Protein AF-A0A8S3CEP0-F1 (afdb_monomer)

pLDDT: mean 96.13, std 4.67, range [60.03, 98.25]

Structure (mmCIF, N/CA/C/O backbone):
data_AF-A0A8S3CEP0-F1
#
_entry.id   AF-A0A8S3CEP0-F1
#
loop_
_atom_site.group_PDB
_atom_site.id
_atom_site.type_symbol
_atom_site.label_atom_id
_atom_site.label_alt_id
_atom_site.label_comp_id
_atom_site.label_asym_id
_atom_site.label_entity_id
_atom_site.label_seq_id
_atom_site.pdbx_PDB_ins_code
_atom_site.Cartn_x
_atom_site.Cartn_y
_atom_site.Cartn_z
_atom_site.occupancy
_atom_site.B_iso_or_equiv
_atom_site.auth_seq_id
_atom_site.auth_comp_id
_atom_site.auth_asym_id
_atom_site.auth_atom_id
_atom_site.pdbx_PDB_model_num
ATOM 1 N N . THR A 1 1 ? 8.127 -10.702 29.319 1.00 60.03 1 THR A N 1
ATOM 2 C CA . THR A 1 1 ? 8.053 -9.227 29.431 1.00 60.03 1 THR A CA 1
ATOM 3 C C . THR A 1 1 ? 9.272 -8.505 28.843 1.00 60.03 1 THR A C 1
ATOM 5 O O . THR A 1 1 ? 9.571 -7.404 29.272 1.00 60.03 1 THR A O 1
ATOM 8 N N . ASN A 1 2 ? 9.950 -9.036 27.811 1.00 80.56 2 ASN A N 1
ATOM 9 C CA . ASN A 1 2 ? 11.081 -8.341 27.168 1.00 80.56 2 ASN A CA 1
ATOM 10 C C . ASN A 1 2 ? 11.073 -8.548 25.639 1.00 80.56 2 ASN A C 1
ATOM 12 O O . ASN A 1 2 ? 11.974 -9.160 25.072 1.00 80.56 2 ASN A O 1
ATOM 16 N N . THR A 1 3 ? 9.991 -8.113 24.990 1.00 90.25 3 THR A N 1
ATOM 17 C CA . THR A 1 3 ? 9.807 -8.200 23.532 1.00 90.25 3 THR A CA 1
ATOM 18 C C . THR A 1 3 ? 10.068 -6.828 22.915 1.00 90.25 3 THR A C 1
ATOM 20 O O . THR A 1 3 ? 9.682 -5.813 23.498 1.00 90.25 3 THR A O 1
ATOM 23 N N . LYS A 1 4 ? 10.706 -6.768 21.738 1.00 95.25 4 LYS A N 1
ATOM 24 C CA . LYS A 1 4 ? 10.909 -5.495 21.034 1.00 95.25 4 LYS A CA 1
ATOM 25 C C . LYS A 1 4 ? 9.560 -4.855 20.715 1.00 95.25 4 LYS A C 1
ATOM 27 O O . LYS A 1 4 ? 8.617 -5.536 20.316 1.00 95.25 4 LYS A O 1
ATOM 32 N N . VAL A 1 5 ? 9.491 -3.530 20.831 1.00 94.25 5 VAL A N 1
ATOM 33 C CA . VAL A 1 5 ? 8.268 -2.760 20.549 1.00 94.25 5 VAL A CA 1
ATOM 34 C C . VAL A 1 5 ? 7.759 -3.007 19.124 1.00 94.25 5 VAL A C 1
ATOM 36 O O . VAL A 1 5 ? 6.552 -3.089 18.924 1.00 94.25 5 VAL A O 1
ATOM 39 N N . SER A 1 6 ? 8.658 -3.190 18.148 1.00 94.56 6 SER A N 1
ATOM 40 C CA . SER A 1 6 ? 8.305 -3.519 16.756 1.00 94.56 6 SER A CA 1
ATOM 41 C C . SER A 1 6 ? 7.432 -4.766 16.635 1.00 94.56 6 SER A C 1
ATOM 43 O O . SER A 1 6 ? 6.525 -4.805 15.804 1.00 94.56 6 SER A O 1
ATOM 45 N N . ASP A 1 7 ? 7.694 -5.755 17.485 1.00 91.69 7 ASP A N 1
ATOM 46 C CA . ASP A 1 7 ? 7.055 -7.064 17.436 1.00 91.69 7 ASP A CA 1
ATOM 47 C C . ASP A 1 7 ? 5.793 -7.041 18.308 1.00 91.69 7 ASP A C 1
ATOM 49 O O . ASP A 1 7 ? 4.726 -7.489 17.892 1.00 91.69 7 ASP A O 1
ATOM 53 N N . ALA A 1 8 ? 5.886 -6.417 19.489 1.00 95.06 8 ALA A N 1
ATOM 54 C CA . ALA A 1 8 ? 4.773 -6.287 20.425 1.00 95.06 8 ALA A CA 1
ATOM 55 C C . ALA A 1 8 ? 3.627 -5.410 19.886 1.00 95.06 8 ALA A C 1
ATOM 57 O O . ALA A 1 8 ? 2.464 -5.703 20.154 1.00 95.06 8 ALA A O 1
ATOM 58 N N . LYS A 1 9 ? 3.924 -4.359 19.104 1.00 94.88 9 LYS A N 1
ATOM 59 C CA . LYS A 1 9 ? 2.917 -3.393 18.622 1.00 94.88 9 LYS A CA 1
ATOM 60 C C . LYS A 1 9 ? 1.779 -4.059 17.842 1.00 94.88 9 LYS A C 1
ATOM 62 O O . LYS A 1 9 ? 0.621 -3.713 18.052 1.00 94.88 9 LYS A O 1
ATOM 67 N N . LYS A 1 10 ? 2.099 -5.007 16.954 1.00 94.19 10 LYS A N 1
ATOM 68 C CA . LYS A 1 10 ? 1.089 -5.714 16.146 1.00 94.19 10 LYS A CA 1
ATOM 69 C C . LYS A 1 10 ? 0.257 -6.686 16.983 1.00 94.19 10 LYS A C 1
ATOM 71 O O . LYS A 1 10 ? -0.940 -6.814 16.747 1.00 94.19 10 LYS A O 1
ATOM 76 N N . LEU A 1 11 ? 0.889 -7.341 17.959 1.00 95.31 11 LEU A N 1
ATOM 77 C CA . LEU A 1 11 ? 0.217 -8.275 18.863 1.00 95.31 11 LEU A CA 1
ATOM 78 C C . LEU A 1 11 ? -0.819 -7.539 19.716 1.00 95.31 11 LEU A C 1
ATOM 80 O O . LEU A 1 11 ? -1.996 -7.857 19.638 1.00 95.31 11 LEU A O 1
ATOM 84 N N . VAL A 1 12 ? -0.413 -6.459 20.393 1.00 96.31 12 VAL A N 1
ATOM 85 C CA . VAL A 1 12 ? -1.320 -5.647 21.224 1.00 96.31 12 VAL A CA 1
ATOM 86 C C . VAL A 1 12 ? -2.471 -5.056 20.405 1.00 96.31 12 VAL A C 1
ATOM 88 O O . VAL A 1 12 ? -3.607 -5.049 20.865 1.00 96.31 12 VAL A O 1
ATOM 91 N N . GLN A 1 13 ? -2.208 -4.578 19.182 1.00 96.94 13 GLN A N 1
ATOM 92 C CA . GLN A 1 13 ? -3.275 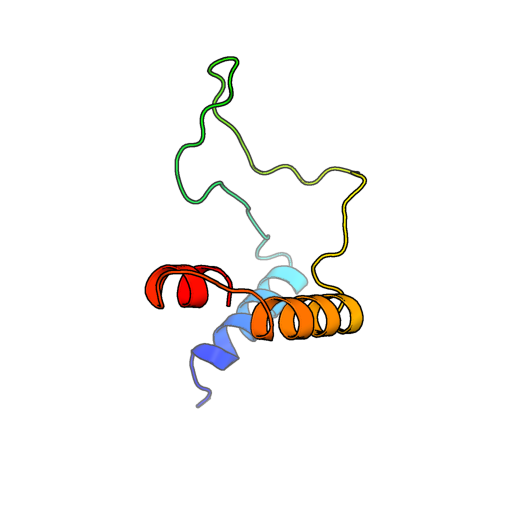-4.105 18.292 1.00 96.94 13 GLN A CA 1
ATOM 93 C C . GLN A 1 13 ? -4.301 -5.212 18.006 1.00 96.94 13 GLN A C 1
ATOM 95 O O . GLN A 1 13 ? -5.501 -4.952 18.028 1.00 96.94 13 GLN A O 1
ATOM 100 N N . THR A 1 14 ? -3.827 -6.429 17.732 1.00 96.62 14 THR A N 1
ATOM 101 C CA . THR A 1 14 ? -4.684 -7.583 17.429 1.00 96.62 14 THR A CA 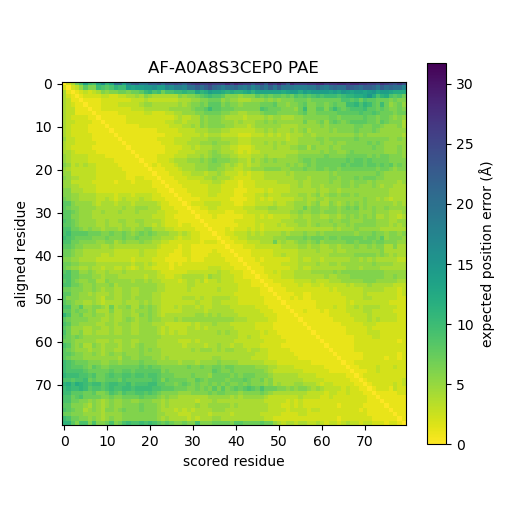1
ATOM 102 C C . THR A 1 14 ? -5.515 -7.983 18.644 1.00 96.62 14 THR A C 1
ATOM 104 O O . THR A 1 14 ? -6.720 -8.184 18.500 1.00 96.62 14 THR A O 1
ATOM 107 N N . ASP A 1 15 ? -4.902 -8.031 19.829 1.00 97.69 15 ASP A N 1
ATOM 108 C CA . ASP A 1 15 ? -5.578 -8.360 21.087 1.00 97.69 15 ASP A CA 1
ATOM 109 C C . ASP A 1 15 ? -6.707 -7.357 21.374 1.00 97.69 15 ASP A C 1
ATOM 111 O O . ASP A 1 15 ? -7.860 -7.749 21.528 1.00 97.69 15 ASP A O 1
ATOM 115 N N . LEU A 1 16 ? -6.417 -6.050 21.311 1.00 98.12 16 LEU A N 1
ATOM 116 C CA . LEU A 1 16 ? -7.413 -5.000 21.565 1.00 98.12 16 LEU A CA 1
ATOM 117 C C . LEU A 1 16 ? -8.584 -5.023 20.571 1.00 98.12 16 LEU A C 1
ATOM 119 O 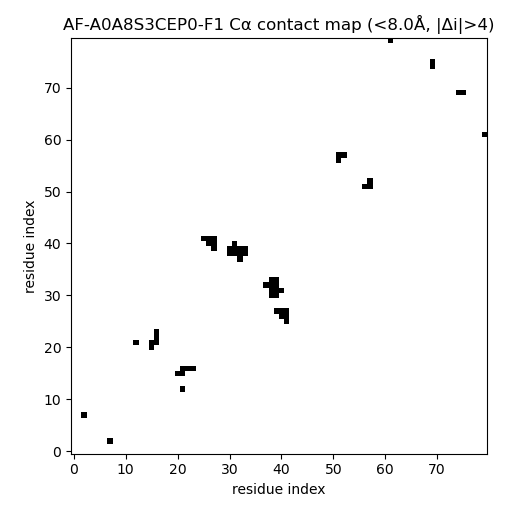O . LEU A 1 16 ? -9.721 -4.753 20.959 1.00 98.12 16 LEU A O 1
ATOM 123 N N . ILE A 1 17 ? -8.327 -5.316 19.292 1.00 97.81 17 ILE A N 1
ATOM 124 C CA . ILE A 1 17 ? -9.390 -5.445 18.282 1.00 97.81 17 ILE A CA 1
ATOM 125 C C . ILE A 1 17 ? -10.233 -6.696 18.552 1.00 97.81 17 ILE A C 1
ATOM 127 O O . ILE A 1 17 ? -11.459 -6.633 18.480 1.00 97.81 17 ILE A O 1
ATOM 131 N N . THR A 1 18 ? -9.589 -7.820 18.878 1.00 97.69 18 THR A N 1
ATOM 132 C CA . THR A 1 18 ? -10.269 -9.099 19.146 1.00 97.69 18 THR A CA 1
ATOM 133 C C . THR A 1 18 ? -11.144 -9.015 20.398 1.00 97.69 18 THR A C 1
ATOM 135 O O . THR A 1 18 ? -12.262 -9.526 20.395 1.00 97.69 18 THR A O 1
ATOM 138 N N . ASP A 1 19 ? -10.685 -8.291 21.420 1.00 98.19 19 ASP A N 1
ATOM 139 C CA . ASP A 1 19 ? -11.422 -8.034 22.663 1.00 98.19 19 ASP A CA 1
ATOM 140 C C . ASP A 1 19 ? -12.509 -6.946 22.515 1.00 98.19 19 ASP A C 1
ATOM 142 O O . ASP A 1 19 ? -13.198 -6.611 23.481 1.00 98.19 19 ASP A O 1
ATOM 146 N N . GLY A 1 20 ? -12.671 -6.359 21.322 1.00 97.69 20 GLY A N 1
ATOM 147 C CA . GLY A 1 20 ? -13.653 -5.301 21.050 1.00 97.69 20 GLY A CA 1
ATOM 148 C C . GLY A 1 20 ? -13.335 -3.956 21.715 1.00 97.69 20 GLY A C 1
ATOM 149 O O . GLY A 1 20 ? -14.201 -3.086 21.799 1.00 97.69 20 GLY A O 1
ATOM 150 N N . GLN A 1 21 ? -12.103 -3.774 22.194 1.00 98.25 21 GLN A N 1
ATOM 151 C CA . GLN A 1 21 ? -11.629 -2.562 22.872 1.00 98.25 21 GLN A CA 1
ATOM 152 C C . GLN A 1 21 ? -11.035 -1.529 21.905 1.00 98.25 21 GLN A C 1
ATOM 154 O O . GLN A 1 21 ? -10.805 -0.381 22.289 1.00 98.25 21 GLN A O 1
ATOM 159 N N . ALA A 1 22 ? -10.780 -1.920 20.657 1.00 97.88 22 ALA A N 1
ATOM 160 C CA . ALA A 1 22 ? -10.283 -1.045 19.606 1.00 97.88 22 ALA A CA 1
ATOM 161 C C . ALA A 1 22 ? -10.892 -1.396 18.244 1.00 97.88 22 ALA A C 1
ATOM 163 O O . ALA A 1 22 ? -11.389 -2.497 18.020 1.00 97.88 22 ALA A O 1
ATOM 164 N N . CYS A 1 23 ? -10.800 -0.458 17.305 1.00 96.75 23 CYS A N 1
ATOM 165 C CA . CYS A 1 23 ? -11.137 -0.670 15.903 1.00 96.75 23 CYS A CA 1
ATOM 166 C C . CYS A 1 23 ? -10.053 -0.079 14.995 1.00 96.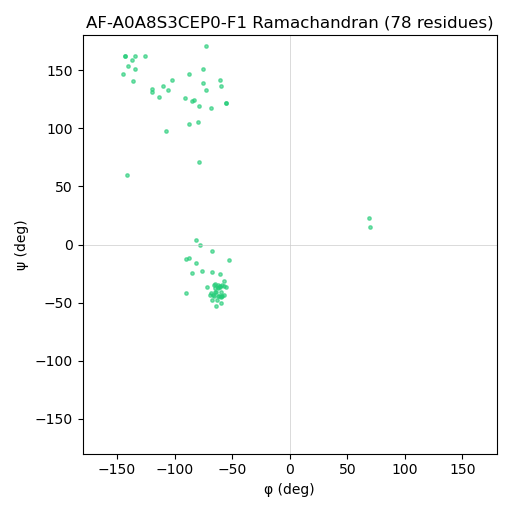75 23 CYS A C 1
ATOM 168 O O . CYS A 1 23 ? -9.236 0.742 15.422 1.00 96.75 23 CYS A O 1
ATOM 170 N N . VAL A 1 24 ? -10.034 -0.511 13.734 1.00 96.62 24 VAL A N 1
ATOM 171 C CA . VAL A 1 24 ? -9.168 0.098 12.723 1.00 96.62 24 VAL A CA 1
ATOM 172 C C . VAL A 1 24 ? -9.883 1.308 12.136 1.00 96.62 24 VAL A C 1
ATOM 174 O O . VAL A 1 24 ? -10.988 1.188 11.612 1.00 96.62 24 VAL A O 1
ATOM 177 N N . TYR A 1 25 ? -9.235 2.463 12.218 1.00 96.94 25 TYR A N 1
ATOM 178 C CA . TYR A 1 25 ? -9.682 3.707 11.608 1.00 96.94 25 TYR A CA 1
ATOM 179 C C . TYR A 1 25 ? -8.747 4.064 10.451 1.00 96.94 25 TYR A C 1
ATOM 181 O O . TYR A 1 25 ? -7.527 3.938 10.573 1.00 96.94 25 TYR A O 1
ATOM 189 N N . TYR A 1 26 ? -9.332 4.482 9.331 1.00 97.38 26 TYR A N 1
ATOM 190 C CA . TYR A 1 26 ? -8.609 4.847 8.122 1.00 97.38 26 TYR A CA 1
ATOM 191 C C . TYR A 1 26 ? -8.885 6.305 7.776 1.00 97.38 26 TYR A C 1
ATOM 193 O O . TYR A 1 26 ? -10.039 6.718 7.687 1.00 97.38 26 TYR A O 1
ATOM 201 N N . GLU A 1 27 ? -7.823 7.057 7.512 1.00 97.00 27 GLU A N 1
ATOM 202 C CA . GLU A 1 27 ? -7.890 8.439 7.048 1.00 97.00 27 GLU A CA 1
ATOM 203 C C . GLU A 1 27 ? -6.823 8.698 5.977 1.00 97.00 27 GLU A C 1
ATOM 205 O O . GLU A 1 27 ? -5.802 8.001 5.949 1.00 97.00 27 GLU A O 1
ATOM 210 N N . PRO A 1 28 ? -7.037 9.664 5.067 1.00 97.38 28 PRO A N 1
ATOM 211 C CA . PRO A 1 28 ? -5.982 10.114 4.168 1.00 97.38 28 PRO A CA 1
ATOM 212 C C . PRO A 1 28 ? -4.786 10.659 4.965 1.00 97.38 28 PRO A C 1
ATOM 214 O O . PRO A 1 28 ? -4.972 11.449 5.884 1.00 97.38 28 PRO A O 1
ATOM 217 N N . GLU A 1 29 ? -3.551 10.312 4.581 1.00 96.88 29 GLU A N 1
ATOM 218 C CA . GLU A 1 29 ? -2.334 10.819 5.254 1.00 96.88 29 GLU A CA 1
ATOM 219 C C . GLU A 1 29 ? -2.269 12.359 5.253 1.00 96.88 29 GLU A C 1
ATOM 221 O O . GLU A 1 29 ? -1.707 12.988 6.149 1.00 96.88 29 GLU A O 1
ATOM 226 N N . ARG A 1 30 ? -2.834 12.978 4.213 1.00 96.94 30 ARG A N 1
ATOM 227 C CA . ARG A 1 30 ? -2.927 14.427 4.028 1.00 96.94 30 ARG A CA 1
ATOM 228 C C . ARG A 1 30 ? -4.266 14.758 3.391 1.00 96.94 30 ARG A C 1
ATOM 230 O O . ARG A 1 30 ? -4.876 13.900 2.759 1.00 96.94 30 ARG A O 1
ATOM 237 N N . LYS A 1 31 ? -4.684 16.021 3.479 1.00 97.31 31 LYS A N 1
ATOM 238 C CA . LYS A 1 31 ? -5.881 16.508 2.786 1.00 97.31 31 LYS A CA 1
ATOM 239 C C . LYS A 1 31 ? -5.787 16.231 1.282 1.00 97.31 31 LYS A C 1
ATOM 241 O O . LYS A 1 31 ? -4.873 16.717 0.616 1.00 97.31 31 LYS A O 1
ATOM 246 N N . VAL A 1 32 ? -6.758 15.487 0.757 1.00 97.75 32 VAL A N 1
ATOM 247 C CA . VAL A 1 32 ? -6.908 15.200 -0.673 1.00 97.75 32 VAL A CA 1
ATOM 248 C C . VAL A 1 32 ? -8.181 15.881 -1.158 1.00 97.75 32 VAL A C 1
ATOM 250 O O . VAL A 1 32 ? -9.244 15.684 -0.579 1.00 97.75 32 VAL A O 1
ATOM 253 N N . LEU A 1 33 ? -8.067 16.687 -2.211 1.00 97.94 33 LEU A N 1
ATOM 254 C CA . LEU A 1 33 ? -9.205 17.340 -2.854 1.00 97.94 33 LEU A CA 1
ATOM 255 C C . LEU A 1 33 ? -9.513 16.653 -4.183 1.00 97.94 33 LEU A C 1
ATOM 257 O O . LEU A 1 33 ? -8.613 16.399 -4.990 1.00 97.94 33 LEU A O 1
ATOM 261 N N . SER A 1 34 ? -10.787 16.354 -4.408 1.00 97.81 34 SER A N 1
ATOM 262 C CA . SER A 1 34 ? -11.282 15.813 -5.667 1.00 97.81 34 SER A CA 1
ATOM 263 C C . SER A 1 34 ? -11.298 16.892 -6.759 1.00 97.81 34 SER A C 1
ATOM 265 O O . SER A 1 34 ? -11.156 18.089 -6.502 1.00 97.81 34 SER A O 1
ATOM 267 N N . ARG A 1 35 ? -11.549 16.488 -8.010 1.00 98.12 35 ARG A N 1
ATOM 268 C CA . ARG A 1 35 ? -11.751 17.449 -9.111 1.00 98.12 35 ARG A CA 1
ATOM 269 C C . ARG A 1 35 ? -13.041 18.265 -8.967 1.00 98.12 35 ARG A C 1
ATOM 271 O O . ARG A 1 35 ? -13.116 19.349 -9.532 1.00 98.12 35 ARG A O 1
ATOM 278 N N . SER A 1 36 ? -14.036 17.751 -8.238 1.00 97.62 36 SER A N 1
ATOM 279 C CA . SER A 1 36 ? -15.261 18.476 -7.870 1.00 97.62 36 SER A CA 1
ATOM 280 C C . SER A 1 36 ? -15.064 19.396 -6.661 1.00 97.62 36 SER A C 1
ATOM 282 O O . SER A 1 36 ? -16.015 20.050 -6.249 1.00 97.62 36 SER A O 1
ATOM 284 N N . ASN A 1 37 ? -13.830 19.503 -6.150 1.00 96.31 37 ASN A N 1
ATOM 285 C CA . ASN A 1 37 ? -13.451 20.307 -4.991 1.00 96.31 37 ASN A CA 1
ATOM 286 C C . ASN A 1 37 ? -14.004 19.781 -3.650 1.00 96.31 37 ASN A C 1
AT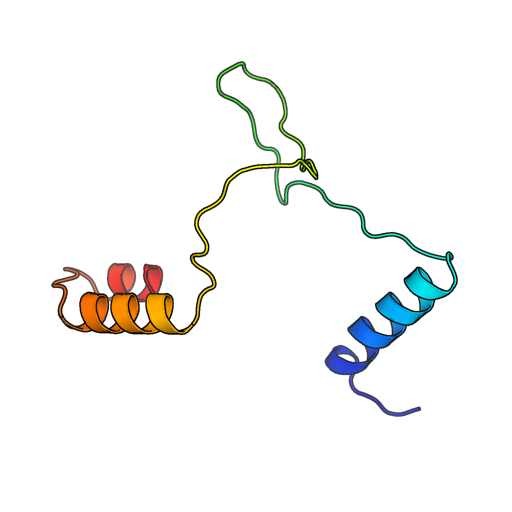OM 288 O O . ASN A 1 37 ? -14.084 20.528 -2.676 1.00 96.31 37 ASN A O 1
ATOM 292 N N . ASP A 1 38 ? -14.332 18.489 -3.594 1.00 97.19 38 ASP A N 1
ATOM 293 C CA . ASP A 1 38 ? -14.734 17.799 -2.368 1.00 97.19 38 ASP A CA 1
ATOM 294 C C . ASP A 1 38 ? -13.506 17.261 -1.626 1.00 97.19 38 ASP A C 1
ATOM 296 O O . ASP A 1 38 ? -12.518 16.854 -2.242 1.00 97.19 38 ASP A O 1
ATOM 300 N N . GLU A 1 39 ? -13.560 17.229 -0.296 1.00 98.00 39 GLU A N 1
ATOM 301 C CA . GLU A 1 39 ? -12.520 16.603 0.521 1.00 98.00 39 GLU A CA 1
ATOM 302 C C . GLU A 1 39 ? -12.697 15.080 0.532 1.00 98.00 39 GLU A C 1
ATOM 304 O O . GLU A 1 39 ? -13.741 14.563 0.929 1.00 98.00 39 GLU A O 1
ATOM 309 N N . CYS A 1 40 ? -11.686 14.356 0.050 1.00 97.88 40 CYS A N 1
ATOM 310 C CA . CYS A 1 40 ? -11.738 12.905 -0.081 1.00 97.88 40 CYS A CA 1
ATOM 311 C C . CYS A 1 40 ? -11.574 12.201 1.271 1.00 97.88 40 CYS A C 1
ATOM 313 O O . CYS A 1 40 ? -10.849 12.660 2.151 1.00 97.88 40 CYS A O 1
ATOM 315 N N . VAL A 1 41 ? -12.175 11.016 1.376 1.00 97.75 41 VAL A N 1
ATOM 316 C CA . VAL A 1 41 ? -12.085 10.113 2.531 1.00 97.75 41 VAL A CA 1
ATOM 317 C C . VAL A 1 41 ? -11.628 8.723 2.089 1.00 97.75 41 VAL A C 1
ATOM 319 O O . VAL A 1 41 ? -11.717 8.381 0.908 1.00 97.75 41 VAL A O 1
ATOM 322 N N . VAL A 1 42 ? -11.154 7.904 3.030 1.00 97.75 42 VAL A N 1
ATOM 323 C CA . VAL A 1 42 ? -10.915 6.477 2.772 1.00 97.75 42 VAL A CA 1
ATOM 324 C C . VAL A 1 42 ? -12.232 5.730 2.944 1.00 97.75 42 VAL A C 1
ATOM 326 O O . VAL A 1 42 ? -12.856 5.810 3.999 1.00 97.75 42 VAL A O 1
ATOM 329 N N . ALA A 1 43 ? -12.650 4.999 1.913 1.00 97.06 43 ALA A N 1
ATOM 330 C CA . ALA A 1 43 ? -13.873 4.209 1.938 1.00 97.06 43 ALA A CA 1
ATOM 331 C C . ALA A 1 43 ? -13.559 2.728 1.708 1.00 97.06 43 ALA A C 1
ATOM 333 O O . ALA A 1 43 ? -12.818 2.376 0.791 1.00 97.06 43 ALA A O 1
ATOM 334 N N . LEU A 1 44 ? -14.148 1.866 2.536 1.00 96.62 44 LEU A N 1
ATOM 335 C CA . LEU A 1 44 ? -14.158 0.425 2.315 1.00 96.62 44 LEU A CA 1
ATOM 336 C C . LEU A 1 44 ? -15.363 0.091 1.434 1.00 96.62 44 LEU A C 1
ATOM 338 O O . LEU A 1 44 ? -16.499 0.119 1.904 1.00 96.62 44 LEU A O 1
ATOM 342 N N . VAL A 1 45 ? -15.110 -0.167 0.153 1.00 97.12 45 VAL A N 1
ATOM 343 C CA . VAL A 1 45 ? -16.148 -0.411 -0.855 1.00 97.12 45 VAL A CA 1
ATOM 344 C C . VAL A 1 45 ? -15.802 -1.620 -1.709 1.00 97.12 45 VAL A C 1
ATOM 346 O O . VAL A 1 45 ? -14.628 -1.912 -1.947 1.00 97.12 45 VAL A O 1
ATOM 349 N N . ASP A 1 46 ? -16.834 -2.289 -2.213 1.00 97.62 46 ASP A N 1
ATOM 350 C CA . ASP A 1 46 ? -16.669 -3.313 -3.235 1.00 97.62 46 ASP A CA 1
ATOM 351 C C . ASP A 1 46 ? -16.234 -2.649 -4.543 1.00 97.62 46 ASP A C 1
ATOM 353 O O . ASP A 1 46 ? -16.945 -1.821 -5.117 1.00 97.62 46 ASP A O 1
ATOM 357 N N . GLN A 1 47 ? -15.042 -3.001 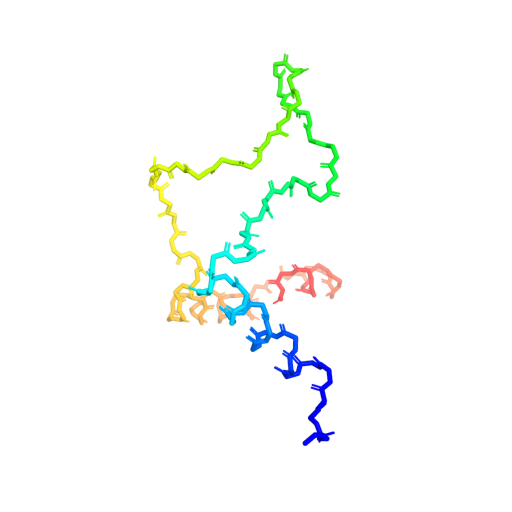-5.015 1.00 96.94 47 GLN A N 1
ATOM 358 C CA . GLN A 1 47 ? -14.487 -2.469 -6.252 1.00 96.94 47 GLN A CA 1
ATOM 359 C C . GLN A 1 47 ? -13.676 -3.530 -6.990 1.00 96.94 47 GLN A C 1
ATOM 361 O O . GLN A 1 47 ? -12.998 -4.361 -6.385 1.00 96.94 47 GLN A O 1
ATOM 366 N N . TRP A 1 48 ? -13.695 -3.460 -8.318 1.00 97.81 48 TRP A N 1
ATOM 367 C CA . TRP A 1 48 ? -12.727 -4.180 -9.136 1.00 97.81 48 TRP A CA 1
ATOM 368 C C . TRP A 1 48 ? -11.366 -3.497 -9.019 1.00 97.81 48 TRP A C 1
ATOM 370 O O . TRP A 1 48 ? -11.265 -2.277 -9.148 1.00 97.81 48 TRP A O 1
ATOM 380 N N . PHE A 1 49 ? -10.314 -4.279 -8.793 1.00 96.75 49 PHE A N 1
ATOM 381 C CA . PHE A 1 49 ? -8.946 -3.778 -8.707 1.00 96.75 49 PHE A CA 1
ATOM 382 C C . PHE A 1 49 ? -7.983 -4.691 -9.468 1.00 96.75 49 PHE A C 1
ATOM 384 O O . PHE A 1 49 ? -8.275 -5.858 -9.725 1.00 96.75 49 PHE A O 1
ATOM 391 N N . LEU A 1 50 ? -6.829 -4.142 -9.840 1.00 97.94 50 LEU A N 1
ATOM 392 C CA . LEU A 1 50 ? -5.721 -4.901 -10.412 1.00 97.94 50 LEU A CA 1
ATOM 393 C C . LEU A 1 50 ? -4.805 -5.364 -9.275 1.00 97.94 50 LEU A C 1
ATOM 395 O O . LEU A 1 50 ? -4.348 -4.541 -8.482 1.00 97.94 50 LEU A O 1
ATOM 399 N N . ASP A 1 51 ? -4.527 -6.667 -9.196 1.00 97.25 51 ASP A N 1
ATOM 400 C CA . ASP A 1 51 ? -3.666 -7.248 -8.158 1.00 97.25 51 ASP A CA 1
ATOM 401 C C . ASP A 1 51 ? -2.174 -7.029 -8.461 1.00 97.25 51 ASP A C 1
ATOM 403 O O . ASP A 1 51 ? -1.422 -7.953 -8.774 1.00 97.25 51 ASP A O 1
ATOM 407 N N . TYR A 1 52 ? -1.721 -5.782 -8.334 1.00 96.75 52 TYR A N 1
ATOM 408 C CA . TYR A 1 52 ? -0.295 -5.443 -8.410 1.00 96.75 52 TYR A CA 1
ATOM 409 C C . TYR A 1 52 ? 0.527 -5.999 -7.226 1.00 96.75 52 TYR A C 1
ATOM 411 O O . TYR A 1 52 ? 1.754 -5.868 -7.207 1.00 96.75 52 TYR A O 1
ATOM 419 N N . GLY A 1 53 ? -0.127 -6.608 -6.228 1.00 96.88 53 GLY A N 1
ATOM 420 C CA . GLY A 1 53 ? 0.514 -7.310 -5.117 1.00 96.88 53 GLY A CA 1
ATOM 421 C C . GLY A 1 53 ? 0.947 -8.736 -5.465 1.00 96.88 53 GLY A C 1
ATOM 422 O O . GLY A 1 53 ? 1.778 -9.301 -4.750 1.00 96.88 53 GLY A O 1
ATOM 423 N N . ASN A 1 54 ? 0.437 -9.301 -6.564 1.00 98.25 54 ASN A N 1
ATOM 424 C CA . ASN A 1 54 ? 0.767 -10.647 -7.012 1.00 98.25 54 ASN A CA 1
ATOM 425 C C . ASN A 1 54 ? 2.285 -10.832 -7.182 1.00 98.25 54 ASN A C 1
ATOM 427 O O . ASN A 1 54 ? 2.930 -10.136 -7.967 1.00 98.25 54 ASN A O 1
ATOM 431 N N . ALA A 1 55 ? 2.858 -11.801 -6.465 1.00 98.00 55 ALA A N 1
ATOM 432 C CA . ALA A 1 55 ? 4.306 -11.989 -6.410 1.00 98.00 55 ALA A CA 1
ATOM 433 C C . ALA A 1 55 ? 4.925 -12.358 -7.769 1.00 98.00 55 ALA A C 1
ATOM 435 O O . ALA A 1 55 ? 5.976 -11.820 -8.119 1.00 98.00 55 ALA A O 1
ATOM 436 N N . ASN A 1 56 ? 4.262 -13.224 -8.545 1.00 98.19 56 ASN A N 1
ATOM 437 C CA . ASN A 1 56 ? 4.758 -13.662 -9.852 1.00 98.19 56 ASN A CA 1
ATOM 438 C C . ASN A 1 56 ? 4.741 -12.497 -10.842 1.00 98.19 56 ASN A C 1
ATOM 440 O O . ASN A 1 56 ? 5.753 -12.202 -11.475 1.00 98.19 56 ASN A O 1
ATOM 444 N N . TRP A 1 57 ? 3.622 -11.771 -10.903 1.00 98.12 57 TRP A N 1
ATOM 445 C CA . TRP A 1 57 ? 3.510 -10.608 -11.777 1.00 98.12 57 TRP A CA 1
ATOM 446 C C . TRP A 1 57 ? 4.522 -9.520 -11.395 1.00 98.12 57 TRP A C 1
ATOM 448 O O . TRP A 1 57 ? 5.231 -8.987 -12.250 1.00 98.12 57 TRP A O 1
ATOM 458 N N . LYS A 1 58 ? 4.673 -9.235 -10.097 1.00 97.94 58 LYS A N 1
ATOM 459 C CA . LYS A 1 58 ? 5.657 -8.264 -9.606 1.00 97.94 58 LYS A CA 1
ATOM 460 C C . LYS A 1 58 ? 7.090 -8.661 -9.976 1.00 97.94 58 LYS A C 1
ATOM 462 O O . LYS A 1 58 ? 7.891 -7.786 -10.299 1.00 97.94 58 LYS A O 1
ATOM 467 N N . GLN A 1 59 ? 7.419 -9.954 -9.963 1.00 98.00 59 GLN A N 1
ATOM 468 C CA . GLN A 1 59 ? 8.726 -10.450 -10.399 1.00 98.00 59 GLN A CA 1
ATOM 469 C C . GLN A 1 59 ? 8.948 -10.244 -11.905 1.00 98.00 59 GLN A C 1
ATOM 471 O O . GLN A 1 59 ? 10.020 -9.784 -12.301 1.00 98.00 59 GLN A O 1
ATOM 476 N N . GLU A 1 60 ? 7.947 -10.530 -12.737 1.00 98.19 60 GLU A N 1
ATOM 477 C CA . GLU A 1 60 ? 8.021 -10.301 -14.186 1.00 98.19 60 GLU A CA 1
ATOM 478 C C . GLU A 1 60 ? 8.231 -8.818 -14.520 1.00 98.19 60 GLU A C 1
ATOM 480 O O . GLU A 1 60 ? 9.092 -8.478 -15.335 1.00 98.19 60 GLU A O 1
ATOM 485 N N . VAL A 1 61 ? 7.502 -7.922 -13.846 1.00 97.62 61 VAL A N 1
ATOM 486 C CA . VAL A 1 61 ? 7.640 -6.469 -14.039 1.00 97.62 61 VAL A CA 1
ATOM 487 C C . VAL A 1 61 ? 9.017 -5.978 -13.594 1.00 97.62 61 VAL A C 1
ATOM 489 O O . VAL A 1 61 ? 9.631 -5.187 -14.307 1.00 97.62 61 VAL A O 1
ATOM 492 N N . LYS A 1 62 ? 9.548 -6.479 -12.471 1.00 97.38 62 LYS A N 1
ATOM 493 C CA . LYS A 1 62 ? 10.921 -6.162 -12.040 1.00 97.38 62 LYS A CA 1
ATOM 494 C C . LYS A 1 62 ? 11.956 -6.597 -13.078 1.00 97.38 62 LYS A C 1
ATOM 496 O O . LYS A 1 62 ? 12.809 -5.804 -13.456 1.00 97.38 62 LYS A O 1
ATOM 501 N N . HIS A 1 63 ? 11.816 -7.801 -13.629 1.00 97.81 63 HIS A N 1
ATOM 502 C CA . HIS A 1 63 ? 12.705 -8.272 -14.690 1.00 97.81 63 HIS A CA 1
ATOM 503 C C . HIS A 1 63 ? 12.624 -7.414 -15.967 1.00 97.81 63 HIS A C 1
ATOM 505 O O . HIS A 1 63 ? 13.625 -7.217 -16.661 1.00 97.81 63 HIS A O 1
ATOM 511 N N . ALA A 1 64 ? 11.438 -6.897 -16.296 1.00 97.62 64 ALA A N 1
ATOM 512 C CA . ALA A 1 64 ? 11.274 -5.950 -17.394 1.00 97.62 64 ALA A CA 1
ATOM 513 C C . ALA A 1 64 ? 11.933 -4.591 -17.085 1.00 97.62 64 ALA A C 1
ATOM 515 O O . ALA A 1 64 ? 12.604 -4.030 -17.954 1.00 97.62 64 ALA A O 1
ATOM 516 N N . LEU A 1 65 ? 11.795 -4.089 -15.853 1.00 97.38 65 LEU A N 1
ATOM 517 C CA . LEU A 1 65 ? 12.414 -2.844 -15.385 1.00 97.38 65 LEU A CA 1
ATOM 518 C C . LEU A 1 65 ? 13.952 -2.907 -15.418 1.00 97.38 65 LEU A C 1
ATOM 520 O O . LEU A 1 65 ? 14.603 -1.923 -15.784 1.00 97.38 65 LEU A O 1
ATOM 524 N N . ASP A 1 66 ? 14.549 -4.059 -15.109 1.00 96.50 66 ASP A N 1
ATOM 525 C CA . ASP A 1 66 ? 16.004 -4.273 -15.189 1.00 96.50 66 ASP A CA 1
ATOM 526 C C . ASP A 1 66 ? 16.549 -4.034 -16.605 1.00 96.50 66 ASP A C 1
ATOM 528 O O . ASP A 1 66 ? 17.649 -3.512 -16.783 1.00 96.50 66 ASP A O 1
ATOM 532 N N . LYS A 1 67 ? 15.759 -4.377 -17.628 1.00 96.88 67 LYS A N 1
ATOM 533 C CA . LYS A 1 67 ? 16.124 -4.214 -19.046 1.00 96.88 67 LYS A CA 1
ATOM 534 C C . LYS A 1 67 ? 15.772 -2.839 -19.607 1.00 96.88 67 LYS A C 1
ATOM 536 O O . LYS A 1 67 ? 16.167 -2.515 -20.727 1.00 96.88 67 LYS A O 1
ATOM 541 N N . MET A 1 68 ? 14.996 -2.048 -18.872 1.00 96.88 68 MET A N 1
ATOM 542 C CA . MET A 1 68 ? 14.534 -0.745 -19.327 1.00 96.88 68 MET A CA 1
ATOM 543 C C . MET A 1 68 ? 15.662 0.284 -19.246 1.00 96.88 68 MET A C 1
ATOM 545 O O . MET A 1 68 ? 16.394 0.347 -18.260 1.00 96.88 68 MET A O 1
ATOM 549 N N . ASN A 1 69 ? 15.781 1.145 -20.257 1.00 96.50 69 ASN A N 1
ATOM 550 C CA . ASN A 1 69 ? 16.628 2.324 -20.135 1.00 96.50 69 ASN A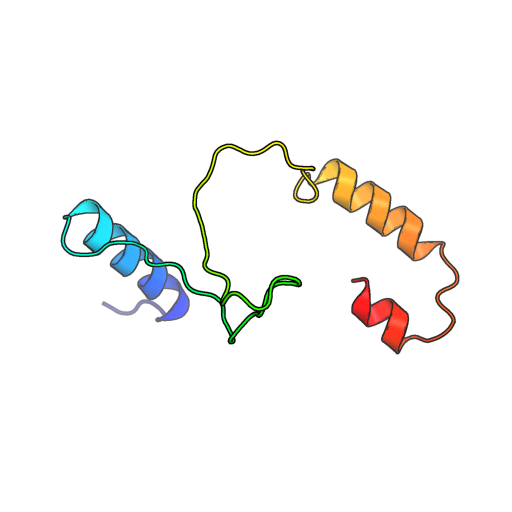 CA 1
ATOM 551 C C . ASN A 1 69 ? 15.881 3.405 -19.345 1.00 96.50 69 ASN A C 1
ATOM 553 O O . ASN A 1 69 ? 14.971 4.050 -19.862 1.00 96.50 69 ASN A O 1
ATOM 557 N N . VAL A 1 70 ? 16.280 3.589 -18.090 1.00 95.94 70 VAL A N 1
ATOM 558 C CA . VAL A 1 70 ? 15.766 4.636 -17.212 1.00 95.94 70 VAL A CA 1
ATOM 559 C C . VAL A 1 70 ? 16.878 5.671 -17.083 1.00 95.94 70 VAL A C 1
ATOM 561 O O . VAL A 1 70 ? 17.829 5.463 -16.337 1.00 95.94 70 VAL A O 1
ATOM 564 N N . TYR A 1 71 ? 16.785 6.742 -17.877 1.00 94.88 71 TYR A N 1
ATOM 565 C CA . TYR A 1 71 ? 17.872 7.687 -18.192 1.00 94.88 71 TYR A CA 1
ATOM 566 C C . TYR A 1 71 ? 18.617 8.305 -16.989 1.00 94.88 71 TYR A C 1
ATOM 568 O O . TYR A 1 71 ? 19.689 8.875 -17.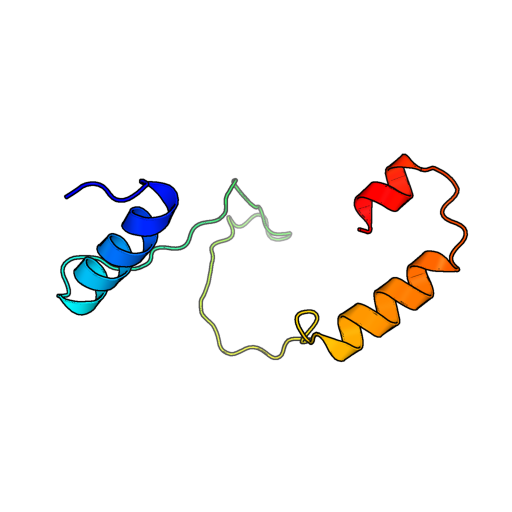177 1.00 94.88 71 TYR A O 1
ATOM 576 N N . HIS A 1 72 ? 18.084 8.183 -15.770 1.00 96.56 72 HIS A N 1
ATOM 577 C CA . HIS A 1 72 ? 18.715 8.634 -14.532 1.00 96.56 72 HIS A CA 1
ATOM 578 C C . HIS A 1 72 ? 18.573 7.571 -13.435 1.00 96.56 72 HIS A C 1
ATOM 580 O O . HIS A 1 72 ? 17.509 6.971 -13.273 1.00 96.56 72 HIS A O 1
ATOM 586 N N . ALA A 1 73 ? 19.628 7.385 -12.633 1.00 95.12 73 ALA A N 1
ATOM 587 C CA . ALA A 1 73 ? 19.625 6.442 -11.511 1.00 95.12 73 ALA A CA 1
ATOM 588 C C . ALA A 1 73 ? 18.552 6.781 -10.462 1.00 95.12 73 ALA A C 1
ATOM 590 O O . ALA A 1 73 ? 17.915 5.888 -9.920 1.00 95.12 73 ALA A O 1
ATOM 591 N N . GLU A 1 74 ? 18.297 8.071 -10.228 1.00 97.25 74 GLU A N 1
ATOM 592 C CA . GLU A 1 74 ? 17.223 8.518 -9.338 1.00 97.25 74 GLU A CA 1
ATOM 593 C C . GLU A 1 74 ? 15.848 8.036 -9.816 1.00 97.25 74 GLU A C 1
ATOM 595 O O . GLU A 1 74 ? 15.078 7.493 -9.031 1.00 97.25 74 GLU A O 1
ATOM 600 N N . THR A 1 75 ? 15.556 8.160 -11.114 1.00 96.56 75 THR A N 1
ATOM 601 C CA . THR A 1 75 ? 14.295 7.680 -11.691 1.00 96.56 75 THR A CA 1
ATOM 602 C C . THR A 1 75 ? 14.180 6.158 -11.591 1.00 96.56 75 THR A C 1
ATOM 604 O O . THR A 1 75 ? 13.087 5.652 -11.364 1.00 96.56 75 THR A O 1
ATOM 607 N N . ARG A 1 76 ? 15.290 5.414 -11.700 1.00 96.19 76 ARG A N 1
ATOM 608 C CA . ARG A 1 76 ? 15.289 3.963 -11.446 1.00 96.19 76 ARG A CA 1
ATOM 609 C C . ARG A 1 76 ? 14.932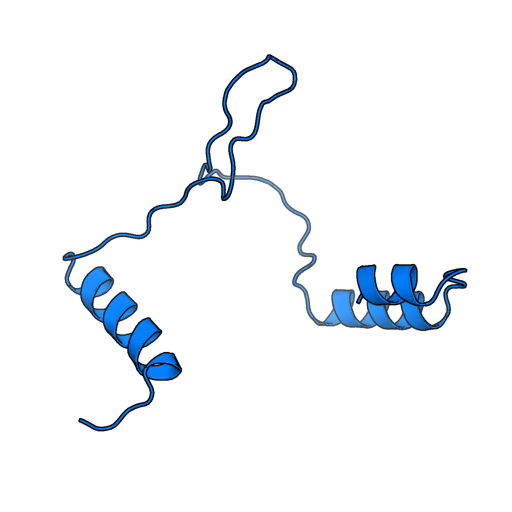 3.651 -9.991 1.00 96.19 76 ARG A C 1
ATOM 611 O O . ARG A 1 76 ? 14.031 2.853 -9.769 1.00 96.19 76 ARG A O 1
ATOM 618 N N . ASN A 1 77 ? 15.557 4.332 -9.032 1.00 95.69 77 ASN A N 1
ATOM 619 C CA . ASN A 1 77 ? 15.273 4.151 -7.604 1.00 95.69 77 ASN A CA 1
ATOM 620 C C . ASN A 1 77 ? 13.814 4.478 -7.236 1.00 95.69 77 ASN A C 1
ATOM 622 O O . ASN A 1 77 ? 13.313 3.968 -6.245 1.00 95.69 77 ASN A O 1
ATOM 626 N N . GLN A 1 78 ? 13.136 5.336 -8.006 1.00 96.62 78 GLN A N 1
ATOM 627 C CA . GLN A 1 78 ? 11.712 5.640 -7.816 1.00 96.62 78 GLN A CA 1
ATOM 628 C C . GLN A 1 78 ? 10.777 4.530 -8.328 1.00 96.62 78 GLN A C 1
ATOM 630 O O . GLN A 1 78 ? 9.630 4.465 -7.887 1.00 96.62 78 GLN A O 1
ATOM 635 N N . PHE A 1 79 ? 11.229 3.686 -9.264 1.00 95.94 79 PHE A N 1
ATOM 636 C CA . PHE A 1 79 ? 10.458 2.535 -9.749 1.00 95.94 79 PHE A CA 1
ATOM 637 C C . PHE A 1 79 ? 10.609 1.282 -8.867 1.00 95.94 79 PHE A C 1
ATOM 639 O O . PHE A 1 79 ? 9.733 0.415 -8.916 1.00 95.94 79 PHE A O 1
ATOM 646 N N . GLU A 1 80 ? 11.712 1.159 -8.122 1.00 92.81 80 GLU A N 1
ATOM 647 C CA . GLU A 1 80 ? 12.051 -0.005 -7.279 1.00 92.81 80 GLU A CA 1
ATOM 648 C C . GLU A 1 80 ? 11.368 0.003 -5.902 1.00 92.81 80 GLU A C 1
ATOM 650 O O . GLU A 1 80 ? 10.925 -1.099 -5.479 1.00 92.81 80 GLU A O 1
#

Mean predicted aligned error: 4.45 Å

Secondary structure (DSSP, 8-state):
----HHHHHHHHHHHHHHTTS-------SS--B-TTSPBP-----------TT-HHHHHHHHHHHHHS--SSHHHHHHH-

Nearest PDB structures (foldseek):
  8to0-assembly1_Cp  TM=1.974E-01  e=3.316E+00  Mus musculus
  7rro-assembly1_k  TM=1.947E-01  e=3.836E+00  Bos taurus

Radius of gyration: 19.8 Å; Cα contacts (8 Å, |Δi|>4): 29; chains: 1; bounding box: 36×34×50 Å

InterPro domains:
  IPR004493 Leucyl-tRNA synthetase, class Ia, archaeal/eukaryotic cytosolic [PTHR45794] (3-80)
  IPR014729 Rossmann-like alpha/beta/alpha sandwich fold [G3DSA:3.40.50.620] (5-80)

Sequence (80 aa):
TNTKVSDAKKLVQTDLITDGQACVYYEPERKVLSRSNDECVVALVDQWFLDYGNANWKQEVKHALDKMNVYHAETRNQFE

Foldseek 3Di:
DDDDCVVVVVVVVVVCVVVVNDDDDDFDPDFDADPVRDTDGDDDDDDDDDPCVDPVVVVVVVVVLVVDCPPDPVSSVVVD

Solvent-accessible surface area (backbone atoms only — not comparable to full-atom values): 5431 Å² total; per-residue (Å²): 144,86,71,59,66,84,64,46,53,60,51,55,54,49,51,34,38,74,73,67,76,46,80,91,82,73,69,61,97,57,96,44,70,46,96,88,71,43,77,60,75,65,76,96,70,96,71,93,77,81,75,77,78,40,66,68,62,47,49,54,51,48,58,51,54,74,73,48,90,58,98,40,70,67,63,44,65,73,74,109

Organism: NCBI:txid392030